Protein AF-A0A9D1FVW4-F1 (afdb_monomer)

Sequence (76 aa):
MQTIKITKERAEEISSQIFGLMKQEDCSVTELNRRLGLTSSRQNLHKKIKDGTLRYFEVLDIFQVLGYEVLLRKND

Organism: NCBI:txid2840915

Mean predicted aligned error: 7.75 Å

pLDDT: mean 71.63, std 10.86, range [39.47, 83.19]

Foldseek 3Di:
DDEDEDDPPPLLVLLVVLVVLCVVLVHDLVNLCVLVVVPPCSVVVVCCSVVSNDDPVNSVSSCVSSVYDYDYDDDD

Nearest PDB structures (foldseek):
  7n1n-assembly1_B  TM=7.524E-01  e=8.671E-01  Streptococcus mutans UA159
  1zz9-assembly1_A-2  TM=7.181E-01  e=1.250E+00  Streptomyces wedmorensis
  2o38-assembly1_A  TM=5.887E-01  e=1.041E+00  Rhodopseudomonas palustris CGA009
  5jub-assembly1_B  TM=7.622E-01  e=5.748E+00  Streptococcus thermophilus LMD-9
  6hua-assembly1_A  TM=7.294E-01  e=6.903E+00  Streptococcus vestibularis F0396

Radius of gyration: 11.93 Å; Cα contacts (8 Å, |Δi|>4): 74; chains: 1; bounding box: 26×23×35 Å

Secondary structure (DSSP, 8-state):
---EEE-TT-HHHHHHHHHHHHHHTT--HHHHHHHTT-TT-HHHHHHHHHTT---HHHHHHHHHHTTPPEEEP---

Solvent-accessible surface area (backbone atoms only — not comparable to full-atom values): 4612 Å² total; per-residue (Å²): 138,77,81,52,78,55,63,100,84,43,46,56,60,50,27,52,48,51,55,53,48,30,61,74,68,74,47,48,69,64,56,52,25,56,77,70,66,37,85,87,37,57,65,55,54,55,47,24,41,75,69,30,61,59,50,72,66,59,52,52,53,51,36,51,75,71,72,40,62,78,50,80,58,83,78,129

Structure (mmCIF, N/CA/C/O backbone):
data_AF-A0A9D1FVW4-F1
#
_entry.id   AF-A0A9D1FVW4-F1
#
loop_
_atom_site.group_PDB
_atom_site.id
_atom_site.type_symbol
_atom_site.label_atom_id
_atom_site.label_alt_id
_atom_site.label_comp_id
_atom_site.label_asym_id
_atom_site.label_entity_id
_atom_site.label_seq_id
_atom_site.pdbx_PDB_ins_code
_atom_site.Cartn_x
_atom_site.Cartn_y
_atom_site.Cartn_z
_atom_site.occupancy
_atom_site.B_iso_or_equiv
_atom_site.auth_seq_id
_atom_site.auth_comp_id
_atom_site.auth_asym_id
_atom_site.auth_atom_id
_atom_site.pdbx_PDB_model_num
ATOM 1 N N . MET A 1 1 ? -15.232 9.886 -7.202 1.00 51.41 1 MET A N 1
ATOM 2 C CA . MET A 1 1 ? -14.233 8.936 -7.738 1.00 51.41 1 MET A CA 1
ATOM 3 C C . MET A 1 1 ? -12.922 9.676 -7.921 1.00 51.41 1 MET A C 1
ATOM 5 O O . MET A 1 1 ? -12.911 10.667 -8.639 1.00 51.41 1 MET A O 1
ATOM 9 N N . GLN A 1 2 ? -11.862 9.262 -7.227 1.00 49.81 2 GLN A N 1
ATOM 10 C CA . GLN A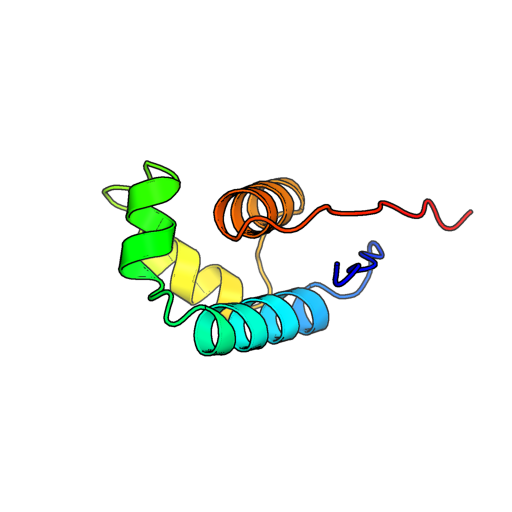 1 2 ? -10.505 9.751 -7.485 1.00 49.81 2 GLN A CA 1
ATOM 11 C C . GLN A 1 2 ? -9.788 8.737 -8.379 1.00 49.81 2 GLN A C 1
ATOM 13 O O . GLN A 1 2 ? -9.927 7.535 -8.176 1.00 49.81 2 GLN A O 1
ATOM 18 N N . THR A 1 3 ? -9.053 9.223 -9.375 1.00 51.00 3 THR A N 1
ATOM 19 C CA . THR A 1 3 ? -8.406 8.394 -10.399 1.00 51.00 3 THR A CA 1
ATOM 20 C C . THR A 1 3 ? -6.898 8.555 -10.303 1.00 51.00 3 THR A C 1
ATOM 22 O O . THR A 1 3 ? -6.396 9.677 -10.386 1.00 51.00 3 THR A O 1
ATOM 25 N N . ILE A 1 4 ? -6.175 7.441 -10.173 1.00 59.56 4 ILE A N 1
ATOM 26 C CA . ILE A 1 4 ? -4.718 7.433 -10.005 1.00 59.56 4 ILE A CA 1
ATOM 27 C C . ILE A 1 4 ? -4.057 6.887 -11.265 1.00 59.56 4 ILE A C 1
ATOM 29 O O . ILE A 1 4 ? -4.400 5.810 -11.752 1.00 59.56 4 ILE A O 1
ATOM 33 N N . LYS A 1 5 ? -3.112 7.663 -11.806 1.00 58.66 5 LYS A N 1
ATOM 34 C CA . LYS A 1 5 ? -2.334 7.308 -12.997 1.00 58.66 5 LYS A CA 1
ATOM 35 C C . LYS A 1 5 ? -1.005 6.703 -12.566 1.00 58.66 5 LYS A C 1
ATOM 37 O O . LYS A 1 5 ? -0.237 7.356 -11.865 1.00 58.66 5 LYS A O 1
ATOM 42 N N . ILE A 1 6 ? -0.722 5.492 -13.035 1.00 58.47 6 ILE A N 1
ATOM 43 C CA . ILE A 1 6 ? 0.539 4.791 -12.772 1.00 58.47 6 ILE A CA 1
ATOM 44 C C . ILE A 1 6 ? 1.362 4.741 -14.062 1.00 58.47 6 ILE A C 1
ATOM 46 O O . ILE A 1 6 ? 0.926 4.144 -15.046 1.00 58.47 6 ILE A O 1
ATOM 50 N N . THR A 1 7 ? 2.548 5.356 -14.062 1.00 57.81 7 THR A N 1
ATOM 51 C CA . THR A 1 7 ? 3.569 5.191 -15.111 1.00 57.81 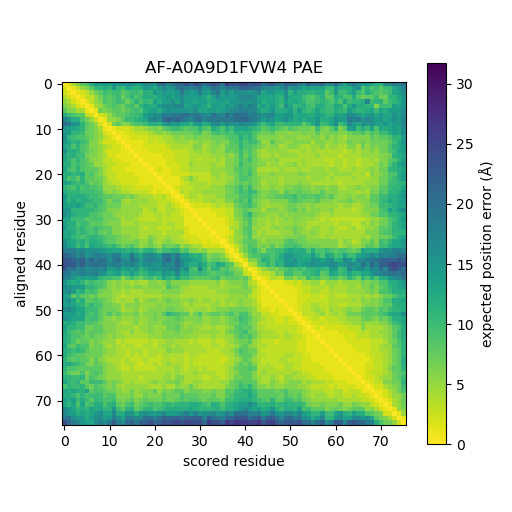7 THR A CA 1
ATOM 52 C C . THR A 1 7 ? 4.699 4.292 -14.603 1.00 57.81 7 THR A C 1
ATOM 54 O O . THR A 1 7 ? 4.912 4.155 -13.399 1.00 57.81 7 THR A O 1
ATOM 57 N N . LYS A 1 8 ? 5.432 3.649 -15.521 1.00 53.62 8 LYS A N 1
ATOM 58 C CA . LYS A 1 8 ? 6.452 2.625 -15.217 1.00 53.62 8 LYS A CA 1
ATOM 59 C C . LYS A 1 8 ? 7.652 3.144 -14.396 1.00 53.62 8 LYS A C 1
ATOM 61 O O . LYS A 1 8 ? 8.434 2.336 -13.913 1.00 53.62 8 LYS A O 1
ATOM 66 N N . GLU A 1 9 ? 7.801 4.461 -14.243 1.00 54.47 9 GLU A N 1
ATOM 67 C CA . GLU A 1 9 ? 9.045 5.103 -13.790 1.00 54.47 9 GLU A CA 1
ATOM 68 C C . GLU A 1 9 ? 9.048 5.645 -12.354 1.00 54.47 9 GLU A C 1
ATOM 70 O O . GLU A 1 9 ? 10.077 6.144 -11.914 1.00 54.47 9 GLU A O 1
ATOM 75 N N . ARG A 1 10 ? 7.960 5.563 -11.579 1.00 64.81 10 ARG A N 1
ATOM 76 C CA . ARG A 1 10 ? 7.896 6.278 -10.287 1.00 64.81 10 ARG A CA 1
ATOM 77 C C . ARG A 1 10 ? 7.350 5.436 -9.138 1.00 64.81 10 ARG A C 1
ATOM 79 O O . ARG A 1 10 ? 6.293 5.718 -8.580 1.00 64.81 10 ARG A O 1
ATOM 86 N N . ALA A 1 11 ? 8.109 4.415 -8.744 1.00 62.53 11 ALA A N 1
ATOM 87 C CA . ALA A 1 11 ? 7.786 3.604 -7.569 1.00 62.53 11 ALA A CA 1
ATOM 88 C C . ALA A 1 11 ? 7.694 4.447 -6.275 1.00 62.53 11 ALA A C 1
ATOM 90 O O . ALA A 1 11 ? 6.809 4.218 -5.454 1.00 62.53 11 ALA A O 1
ATOM 91 N N . GLU A 1 12 ? 8.521 5.488 -6.137 1.00 64.50 12 GLU A N 1
ATOM 92 C CA . GLU A 1 12 ? 8.480 6.425 -5.001 1.00 64.50 12 GLU A CA 1
ATOM 93 C C . GLU A 1 12 ? 7.210 7.296 -4.968 1.00 64.50 12 GLU A C 1
ATOM 95 O O . GLU A 1 12 ? 6.624 7.505 -3.899 1.00 64.50 12 GLU A O 1
ATOM 100 N N . GLU A 1 13 ? 6.735 7.780 -6.123 1.00 73.12 13 GLU A N 1
ATOM 101 C CA . GLU A 1 13 ? 5.502 8.583 -6.176 1.00 73.12 13 GLU A CA 1
ATOM 102 C C . GLU A 1 13 ? 4.274 7.729 -5.880 1.00 73.12 13 GLU A C 1
ATOM 104 O O . GLU A 1 13 ? 3.346 8.187 -5.216 1.00 73.12 13 GLU A O 1
ATOM 109 N N . ILE A 1 14 ? 4.273 6.480 -6.342 1.00 75.81 14 ILE A N 1
ATOM 110 C CA . ILE A 1 14 ? 3.209 5.516 -6.060 1.00 75.81 14 ILE A CA 1
ATOM 111 C C . ILE A 1 14 ? 3.180 5.189 -4.568 1.00 75.81 14 ILE A C 1
ATOM 113 O O . ILE A 1 14 ? 2.118 5.246 -3.952 1.00 75.81 14 ILE A O 1
ATOM 117 N N . SER A 1 15 ? 4.335 4.905 -3.965 1.00 74.88 15 SER A N 1
ATOM 118 C CA . SER A 1 15 ? 4.442 4.670 -2.524 1.00 74.88 15 SER A CA 1
ATOM 119 C C . SER A 1 15 ? 3.932 5.851 -1.701 1.00 74.88 15 SER A C 1
ATOM 121 O O . SER A 1 15 ? 3.189 5.662 -0.736 1.00 74.88 15 SER A O 1
ATOM 123 N N . SER A 1 16 ? 4.283 7.076 -2.098 1.00 77.81 16 SER A N 1
ATOM 124 C CA . SER A 1 16 ? 3.808 8.293 -1.431 1.00 77.81 16 SER A CA 1
ATOM 125 C C . SER A 1 16 ? 2.291 8.463 -1.559 1.00 77.81 16 SER A C 1
ATOM 127 O O . SER A 1 16 ? 1.627 8.804 -0.579 1.00 77.81 16 SER A O 1
ATOM 129 N N . GLN A 1 17 ? 1.724 8.169 -2.733 1.00 80.12 17 GLN A N 1
ATOM 130 C CA . GLN A 1 17 ? 0.274 8.189 -2.951 1.00 80.12 17 GLN A CA 1
ATOM 131 C C . GLN A 1 17 ? -0.446 7.141 -2.101 1.00 80.12 17 GLN A C 1
ATOM 133 O O . GLN A 1 17 ? -1.420 7.477 -1.433 1.00 80.12 17 GLN A O 1
ATOM 138 N N . ILE A 1 18 ? 0.067 5.907 -2.048 1.00 81.81 18 ILE A N 1
ATOM 139 C CA . ILE A 1 18 ? -0.475 4.843 -1.192 1.00 81.81 18 ILE A CA 1
ATOM 140 C C . ILE A 1 18 ? -0.515 5.309 0.267 1.00 81.81 18 ILE A C 1
ATOM 142 O O . ILE A 1 18 ? -1.560 5.220 0.904 1.00 81.81 18 ILE A O 1
ATOM 146 N N . PHE A 1 19 ? 0.577 5.876 0.793 1.00 81.19 19 PHE A N 1
ATOM 147 C CA . PHE A 1 19 ? 0.596 6.396 2.165 1.00 81.19 19 PHE A CA 1
ATOM 148 C C . PHE A 1 19 ? -0.418 7.522 2.401 1.00 81.19 19 PHE A C 1
ATOM 150 O O . PHE A 1 19 ? -1.032 7.570 3.468 1.00 81.19 19 PHE A O 1
ATOM 157 N N . GLY A 1 20 ? -0.593 8.424 1.433 1.00 81.88 20 GLY A N 1
ATOM 158 C CA . GLY A 1 20 ? -1.591 9.490 1.507 1.00 81.88 20 GLY A CA 1
ATOM 159 C C . GLY A 1 20 ? -3.012 8.942 1.619 1.00 81.88 20 GLY A C 1
ATOM 160 O O . GLY A 1 20 ? -3.760 9.344 2.507 1.00 81.88 20 GLY A O 1
ATOM 161 N N . LEU A 1 21 ? -3.354 7.968 0.780 1.00 82.25 21 LEU A N 1
ATOM 162 C CA . LEU A 1 21 ? -4.696 7.383 0.727 1.00 82.25 21 LEU A CA 1
ATOM 163 C C . LEU A 1 21 ? -4.976 6.509 1.943 1.00 82.25 21 LEU A C 1
ATOM 165 O O . LEU A 1 21 ? -6.056 6.572 2.513 1.00 82.25 21 LEU A O 1
ATOM 169 N N . MET A 1 22 ? -3.972 5.770 2.417 1.00 82.44 22 MET A N 1
ATOM 170 C CA . MET A 1 22 ? -4.073 5.023 3.670 1.00 82.44 22 MET A CA 1
ATOM 171 C C . MET A 1 22 ? -4.409 5.930 4.857 1.00 82.44 22 MET A C 1
ATOM 173 O O . MET A 1 22 ? -5.188 5.532 5.717 1.00 82.44 22 MET A O 1
ATOM 177 N N . LYS A 1 23 ? -3.869 7.157 4.901 1.00 81.12 23 LYS A N 1
ATOM 178 C CA . LYS A 1 23 ? -4.252 8.145 5.922 1.00 81.12 23 LYS A CA 1
ATOM 179 C C . LYS A 1 23 ? -5.673 8.677 5.732 1.00 81.12 23 LYS A C 1
ATOM 181 O O . LYS A 1 23 ? -6.331 8.945 6.728 1.00 81.12 23 LYS A O 1
ATOM 186 N N . GLN A 1 24 ? -6.127 8.865 4.492 1.00 81.25 24 GLN A N 1
ATOM 187 C CA . GLN A 1 24 ? -7.485 9.347 4.205 1.00 81.25 24 GLN A CA 1
ATOM 188 C C . GLN A 1 24 ? -8.556 8.314 4.570 1.00 81.25 24 GLN A C 1
ATOM 190 O O . GLN A 1 24 ? -9.592 8.683 5.111 1.00 81.25 24 GLN A O 1
ATOM 195 N N . GLU A 1 25 ? -8.274 7.035 4.332 1.00 76.94 25 GLU A N 1
ATOM 196 C CA . GLU A 1 25 ? -9.175 5.907 4.601 1.00 76.94 25 GLU A CA 1
ATOM 197 C C . GLU A 1 25 ? -9.040 5.340 6.031 1.00 76.94 25 GLU A C 1
ATOM 199 O O . GLU A 1 25 ? -9.587 4.278 6.324 1.00 76.94 25 GLU A O 1
ATOM 204 N N . ASP A 1 26 ? -8.261 5.993 6.907 1.00 80.62 26 ASP A N 1
ATOM 205 C CA . ASP A 1 26 ? -7.887 5.502 8.251 1.00 80.62 26 ASP A CA 1
ATOM 206 C C . ASP A 1 26 ? -7.422 4.026 8.253 1.00 80.62 26 ASP A C 1
ATOM 208 O O . 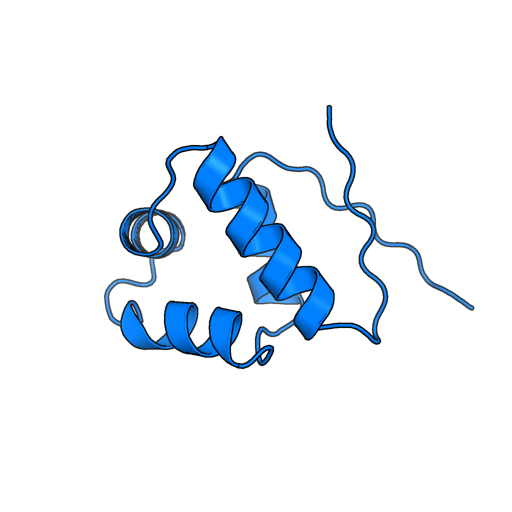ASP A 1 26 ? -7.656 3.231 9.167 1.00 80.62 26 ASP A O 1
ATOM 212 N N . CYS A 1 27 ? -6.755 3.620 7.170 1.00 78.81 27 CYS A N 1
ATOM 213 C CA . CYS A 1 27 ? -6.370 2.242 6.921 1.00 78.81 27 CYS A CA 1
ATOM 214 C C . CYS A 1 27 ? -4.908 2.029 7.315 1.00 78.81 27 CYS A C 1
ATOM 216 O O . CYS A 1 27 ? -3.973 2.521 6.680 1.00 78.81 27 CYS A O 1
ATOM 218 N N . SER A 1 28 ? -4.683 1.249 8.371 1.00 81.06 28 SER A N 1
ATOM 219 C CA . SER A 1 28 ? -3.326 0.903 8.794 1.00 81.06 28 SER A CA 1
ATOM 220 C C . SER A 1 28 ? -2.681 -0.138 7.869 1.00 81.06 28 SER A C 1
ATOM 222 O O . SER A 1 28 ? -3.345 -1.008 7.309 1.00 81.06 28 SER A O 1
ATOM 224 N N . VAL A 1 29 ? -1.345 -0.150 7.794 1.00 77.56 29 VAL A N 1
ATOM 225 C CA . VAL A 1 29 ? -0.589 -1.190 7.055 1.00 77.56 29 VAL A CA 1
ATOM 226 C C . VAL A 1 29 ? -0.901 -2.596 7.569 1.00 77.56 29 VAL A C 1
ATOM 228 O O . VAL A 1 29 ? -0.834 -3.571 6.825 1.00 77.56 29 VAL A O 1
ATOM 231 N N . THR A 1 30 ? -1.274 -2.716 8.841 1.00 78.31 30 THR A N 1
ATOM 232 C CA . THR A 1 30 ? -1.767 -3.972 9.413 1.00 78.31 30 THR A CA 1
ATOM 233 C C . THR A 1 30 ? -3.030 -4.445 8.718 1.00 78.31 30 THR A C 1
ATOM 235 O O . THR A 1 30 ? -3.109 -5.603 8.318 1.00 78.31 30 THR A O 1
ATOM 238 N N . GLU A 1 31 ? -4.012 -3.557 8.621 1.00 79.12 31 GLU A N 1
ATOM 239 C CA . GLU A 1 31 ? -5.320 -3.866 8.062 1.00 79.12 31 GLU A CA 1
ATOM 240 C C . GLU A 1 31 ? -5.197 -4.164 6.569 1.00 79.12 31 GLU A C 1
ATOM 242 O O . GLU A 1 31 ? -5.737 -5.154 6.085 1.00 79.12 31 GLU A O 1
ATOM 247 N N . LEU A 1 32 ? -4.361 -3.399 5.868 1.00 80.75 32 LEU A N 1
ATOM 248 C CA . LEU A 1 32 ? -4.018 -3.651 4.475 1.00 80.75 32 LEU A CA 1
ATOM 249 C C . LEU A 1 32 ? -3.412 -5.053 4.277 1.00 80.75 32 LEU A C 1
ATOM 251 O O . LEU A 1 32 ? -3.875 -5.815 3.436 1.00 80.75 32 LEU A O 1
ATOM 255 N N . ASN A 1 33 ? -2.426 -5.441 5.097 1.00 77.81 33 ASN A N 1
ATOM 256 C CA . ASN A 1 33 ? -1.837 -6.785 5.040 1.00 77.81 33 ASN A CA 1
ATOM 257 C C . ASN A 1 33 ? -2.860 -7.879 5.352 1.00 77.81 33 ASN A C 1
ATOM 259 O O . ASN A 1 33 ? -2.846 -8.927 4.711 1.00 77.81 33 ASN A O 1
ATOM 263 N N . ARG A 1 34 ? -3.748 -7.647 6.325 1.00 79.56 34 ARG A N 1
ATOM 264 C CA . ARG A 1 34 ? -4.819 -8.587 6.666 1.00 79.56 34 ARG A CA 1
ATOM 265 C C . ARG A 1 34 ? -5.760 -8.796 5.480 1.00 79.56 34 ARG A C 1
ATOM 267 O O . ARG A 1 34 ? -6.058 -9.941 5.156 1.00 79.56 34 ARG A O 1
ATOM 274 N N . ARG A 1 35 ? -6.190 -7.717 4.822 1.00 80.19 35 ARG A N 1
ATOM 275 C CA . ARG A 1 35 ? -7.067 -7.763 3.640 1.00 80.19 35 ARG A CA 1
ATOM 276 C C . ARG A 1 35 ? -6.396 -8.415 2.432 1.00 80.19 35 ARG A C 1
ATOM 278 O O . ARG A 1 35 ? -7.064 -9.108 1.677 1.00 80.19 35 ARG A O 1
ATOM 285 N N . LEU A 1 36 ? -5.080 -8.263 2.303 1.00 77.25 36 LEU A N 1
ATOM 286 C CA . LEU A 1 36 ? -4.265 -8.921 1.276 1.00 77.25 36 LEU A CA 1
ATOM 287 C C . LEU A 1 36 ? -3.901 -10.382 1.615 1.00 77.25 36 LEU A C 1
ATOM 289 O O . LEU A 1 36 ? -3.200 -11.030 0.844 1.00 77.25 36 LEU A O 1
ATOM 293 N N . GLY A 1 37 ? -4.321 -10.913 2.772 1.00 72.38 37 GLY A N 1
ATOM 294 C CA . GLY A 1 37 ? -3.967 -12.273 3.204 1.00 72.38 37 GLY A CA 1
ATOM 295 C C . GLY A 1 37 ? -2.481 -12.458 3.547 1.00 72.38 37 GLY A C 1
ATOM 296 O O . GLY A 1 37 ? -1.995 -13.579 3.671 1.00 72.38 37 GLY A O 1
ATOM 297 N N . LEU A 1 38 ? -1.743 -11.362 3.731 1.00 69.38 38 LEU A N 1
ATOM 298 C CA . LEU A 1 38 ? -0.306 -11.327 3.998 1.00 69.38 38 LEU A CA 1
ATOM 299 C C . LEU A 1 38 ? -0.030 -11.463 5.506 1.00 69.38 38 LEU A C 1
ATOM 301 O O . LEU A 1 38 ? 0.522 -10.570 6.150 1.00 69.38 38 LEU A O 1
ATOM 305 N N . THR A 1 39 ? -0.413 -12.598 6.092 1.00 55.25 39 THR A N 1
ATOM 306 C CA . THR A 1 39 ? -0.382 -12.862 7.547 1.00 55.25 39 THR A CA 1
ATOM 307 C C . THR A 1 39 ? 1.014 -12.825 8.184 1.00 55.25 39 THR A C 1
ATOM 309 O O . THR A 1 39 ? 1.120 -12.567 9.381 1.00 55.25 39 THR A O 1
ATOM 312 N N . SER A 1 40 ? 2.093 -12.976 7.409 1.00 51.88 40 SER A N 1
ATOM 313 C CA . SER A 1 40 ? 3.486 -12.911 7.905 1.00 51.88 40 SER A CA 1
ATOM 314 C C . SER A 1 40 ? 4.290 -11.709 7.385 1.00 51.88 40 SER A C 1
ATOM 316 O O . SER A 1 40 ? 5.439 -11.518 7.770 1.00 51.88 40 SER A O 1
ATOM 318 N N . SER A 1 41 ? 3.715 -10.876 6.511 1.00 57.69 41 SER A N 1
ATOM 319 C CA . SER A 1 41 ? 4.451 -9.863 5.730 1.00 57.69 41 SER A CA 1
ATOM 320 C C . SER A 1 41 ? 4.233 -8.422 6.207 1.00 57.69 41 SER A C 1
ATOM 322 O O . SER A 1 41 ? 4.496 -7.473 5.472 1.00 57.69 41 SER A O 1
ATOM 324 N N . ARG A 1 42 ? 3.833 -8.236 7.472 1.00 53.19 42 ARG A N 1
ATOM 325 C CA . ARG A 1 42 ? 3.573 -6.912 8.072 1.00 53.19 42 ARG A CA 1
ATOM 326 C C . ARG A 1 42 ? 4.762 -5.951 7.923 1.00 53.19 42 ARG A C 1
ATOM 328 O O . ARG A 1 42 ? 4.584 -4.799 7.538 1.00 53.19 42 ARG A O 1
ATOM 335 N N . GLN A 1 43 ? 5.978 -6.449 8.161 1.00 57.34 43 GLN A N 1
ATOM 336 C CA . GLN A 1 43 ? 7.218 -5.695 7.940 1.00 57.34 43 GLN A CA 1
ATOM 337 C C . GLN A 1 43 ? 7.600 -5.609 6.459 1.00 57.34 43 GLN A C 1
ATOM 339 O O . GLN A 1 43 ? 8.145 -4.597 6.034 1.00 57.34 43 GLN A O 1
ATOM 344 N N . ASN A 1 44 ? 7.284 -6.636 5.669 1.00 73.44 44 ASN A N 1
ATOM 345 C CA . ASN A 1 44 ? 7.648 -6.708 4.258 1.00 73.44 44 ASN A CA 1
ATOM 346 C C . ASN A 1 44 ? 6.905 -5.650 3.432 1.00 73.44 44 ASN A C 1
ATOM 348 O O . ASN A 1 44 ? 7.532 -4.923 2.676 1.00 73.44 44 ASN A O 1
ATOM 352 N N . LEU A 1 45 ? 5.589 -5.499 3.619 1.00 74.94 45 LEU A N 1
ATOM 353 C CA . LEU A 1 45 ? 4.820 -4.508 2.867 1.00 74.94 45 LEU A CA 1
ATOM 354 C C . LEU A 1 45 ? 5.146 -3.082 3.307 1.00 74.94 45 LEU A C 1
ATOM 356 O O . LEU A 1 45 ? 5.383 -2.228 2.464 1.00 74.94 45 LEU A O 1
ATOM 360 N N . HIS A 1 46 ? 5.233 -2.828 4.618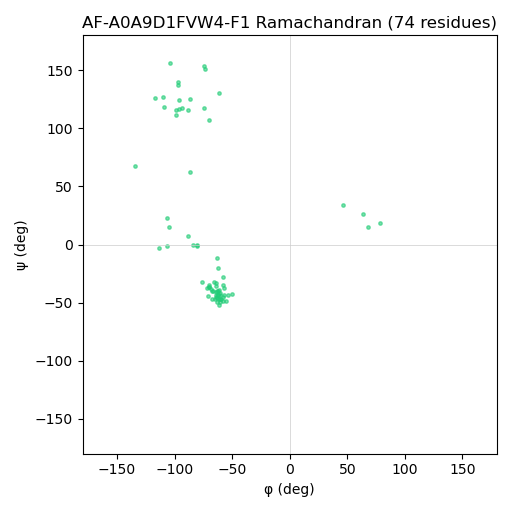 1.00 78.00 46 HIS A N 1
ATOM 361 C CA . HIS A 1 46 ? 5.607 -1.504 5.119 1.00 78.00 46 HIS A CA 1
ATOM 362 C C . HIS A 1 46 ? 6.980 -1.069 4.597 1.00 78.00 46 HIS A C 1
ATOM 364 O O . HIS A 1 46 ? 7.132 0.054 4.120 1.00 78.00 46 HIS A O 1
ATOM 370 N N . LYS A 1 47 ? 7.960 -1.980 4.645 1.00 78.81 47 LYS A N 1
ATOM 371 C CA . LYS A 1 47 ? 9.302 -1.747 4.118 1.00 78.81 47 LYS A CA 1
ATOM 372 C C . LYS A 1 47 ? 9.280 -1.546 2.606 1.00 78.81 47 LYS A C 1
ATOM 374 O O . LYS A 1 47 ? 9.884 -0.601 2.132 1.00 78.81 47 LYS A O 1
ATOM 379 N N . LYS A 1 48 ? 8.522 -2.348 1.855 1.00 79.31 48 LYS A N 1
ATOM 380 C CA . LYS A 1 48 ? 8.387 -2.185 0.400 1.00 79.31 48 LYS A CA 1
ATOM 381 C C . LYS A 1 48 ? 7.768 -0.854 -0.004 1.00 79.31 48 LYS A C 1
ATOM 383 O O . LYS A 1 48 ? 8.267 -0.222 -0.929 1.00 79.31 48 LYS A O 1
ATOM 388 N N . ILE A 1 49 ? 6.709 -0.422 0.687 1.00 78.81 49 ILE A N 1
ATOM 389 C CA . ILE A 1 49 ? 6.100 0.889 0.443 1.00 78.81 49 ILE A CA 1
ATOM 390 C C . ILE A 1 49 ? 7.135 1.974 0.780 1.00 78.81 49 ILE A C 1
ATOM 392 O O . ILE A 1 49 ? 7.405 2.831 -0.054 1.00 78.81 49 ILE A O 1
ATOM 396 N N . LYS A 1 50 ? 7.775 1.912 1.955 1.00 77.12 50 LYS A N 1
ATOM 397 C CA . LYS A 1 50 ? 8.771 2.907 2.385 1.00 77.12 50 LYS A CA 1
ATOM 398 C C . LYS A 1 50 ? 9.978 3.001 1.445 1.00 77.12 50 LYS A C 1
ATOM 400 O O . LYS A 1 50 ? 10.400 4.104 1.127 1.00 77.12 50 LYS A O 1
ATOM 405 N N . ASP A 1 51 ? 10.501 1.863 1.010 1.00 77.62 51 ASP A N 1
ATOM 406 C CA . ASP A 1 51 ? 11.705 1.772 0.181 1.00 77.62 51 ASP A CA 1
ATOM 407 C C . ASP A 1 51 ? 11.389 1.956 -1.317 1.00 77.62 51 ASP A C 1
ATOM 409 O O . ASP A 1 51 ? 12.290 1.865 -2.143 1.00 77.62 51 ASP A O 1
ATOM 413 N N . GLY A 1 52 ? 10.118 2.159 -1.697 1.00 72.50 52 GLY A N 1
ATOM 414 C CA . GLY A 1 52 ? 9.728 2.286 -3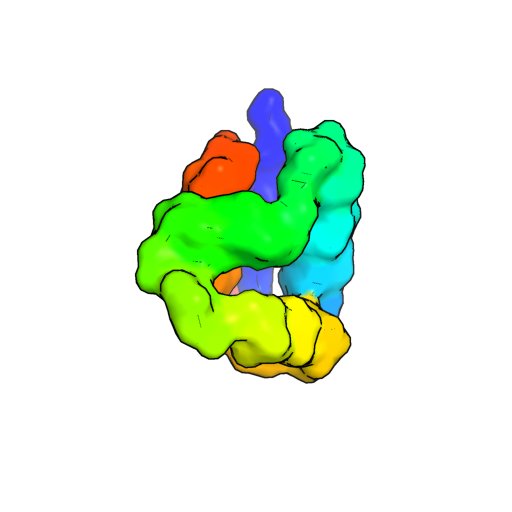.106 1.00 72.50 52 GLY A CA 1
ATOM 415 C C . GLY A 1 52 ? 9.981 1.013 -3.921 1.00 72.50 52 GLY A C 1
ATOM 416 O O . GLY A 1 52 ? 10.200 1.077 -5.124 1.00 72.50 52 GLY A O 1
ATOM 417 N N . THR A 1 53 ? 9.979 -0.159 -3.282 1.00 77.50 53 THR A N 1
ATOM 418 C CA . THR A 1 53 ? 10.304 -1.453 -3.917 1.00 77.50 53 THR A CA 1
ATOM 419 C C . THR A 1 53 ? 9.073 -2.319 -4.183 1.00 77.50 53 THR A C 1
ATOM 421 O O . THR A 1 53 ? 9.189 -3.519 -4.444 1.00 77.50 53 THR A O 1
ATOM 424 N N . LEU A 1 54 ? 7.875 -1.730 -4.119 1.00 76.75 54 LEU A N 1
ATOM 425 C CA . LEU A 1 54 ? 6.638 -2.421 -4.471 1.00 76.75 54 LEU A CA 1
ATOM 426 C C . LEU A 1 54 ? 6.664 -2.855 -5.931 1.00 76.75 54 LEU A C 1
ATOM 428 O O . LEU A 1 54 ? 6.908 -2.059 -6.841 1.00 76.75 54 LEU A O 1
ATOM 432 N N . ARG A 1 55 ? 6.343 -4.125 -6.166 1.00 75.56 55 ARG A N 1
ATOM 433 C CA . ARG A 1 55 ? 6.106 -4.607 -7.522 1.00 75.56 55 ARG A CA 1
ATOM 434 C C . ARG A 1 55 ? 4.769 -4.082 -8.013 1.00 75.56 55 ARG A C 1
ATOM 436 O O . ARG A 1 55 ? 3.826 -3.903 -7.251 1.00 75.56 55 ARG A O 1
ATOM 443 N N . TYR A 1 56 ? 4.682 -3.914 -9.322 1.00 72.06 56 TYR A N 1
ATOM 444 C CA . TYR A 1 56 ? 3.505 -3.378 -9.991 1.00 72.06 56 TYR A CA 1
ATOM 445 C C . TYR A 1 56 ? 2.181 -4.063 -9.595 1.00 72.06 56 TYR A C 1
ATOM 447 O O . TYR A 1 56 ? 1.197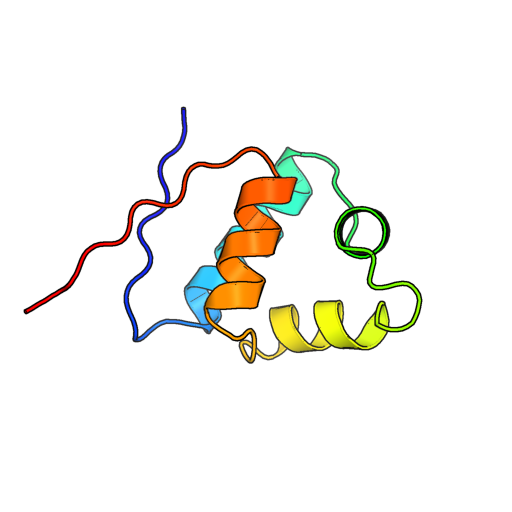 -3.382 -9.341 1.00 72.06 56 TYR A O 1
ATOM 455 N N . PHE A 1 57 ? 2.147 -5.392 -9.482 1.00 74.81 57 PHE A N 1
ATOM 456 C CA . PHE A 1 57 ? 0.932 -6.099 -9.061 1.00 74.81 57 PHE A CA 1
ATOM 457 C C . PHE A 1 57 ? 0.581 -5.864 -7.585 1.00 74.81 57 PHE A C 1
ATOM 459 O O . PHE A 1 57 ? -0.588 -5.721 -7.263 1.00 74.81 57 PHE A O 1
ATOM 466 N N . GLU A 1 58 ? 1.581 -5.725 -6.706 1.00 78.00 58 GLU A N 1
ATOM 467 C CA . GLU A 1 58 ? 1.351 -5.421 -5.286 1.00 78.00 58 GLU A CA 1
ATOM 468 C C . GLU A 1 58 ?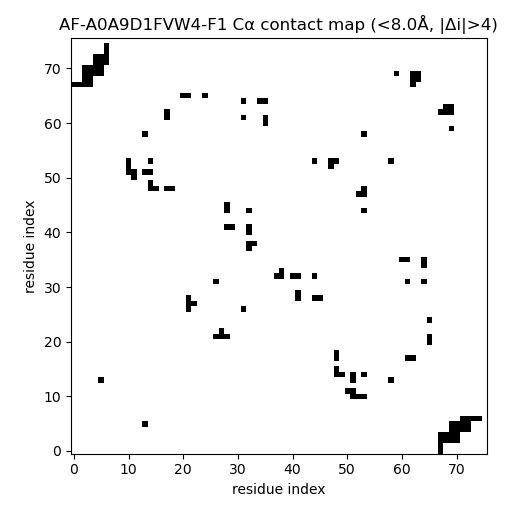 0.696 -4.043 -5.141 1.00 78.00 58 GLU A C 1
ATOM 470 O O . GLU A 1 58 ? -0.166 -3.844 -4.295 1.00 78.00 58 GLU A O 1
ATOM 475 N N . VAL A 1 59 ? 1.067 -3.097 -6.004 1.00 79.25 59 VAL A N 1
ATOM 476 C CA . VAL A 1 59 ? 0.433 -1.779 -6.078 1.00 79.25 59 VAL A CA 1
ATOM 477 C C . VAL A 1 59 ? -1.039 -1.889 -6.488 1.00 79.25 59 VAL A C 1
ATOM 479 O O . VAL A 1 59 ? -1.890 -1.266 -5.856 1.00 79.25 59 VAL A O 1
ATOM 482 N N . LEU A 1 60 ? -1.348 -2.682 -7.519 1.00 78.06 60 LEU A N 1
ATOM 483 C CA . LEU A 1 60 ? -2.728 -2.900 -7.967 1.00 78.06 60 LEU A CA 1
ATOM 484 C C . LEU A 1 60 ? -3.593 -3.505 -6.860 1.00 78.06 60 LEU A C 1
ATOM 486 O O . LEU A 1 60 ? -4.677 -2.988 -6.589 1.00 78.06 60 LEU A O 1
ATO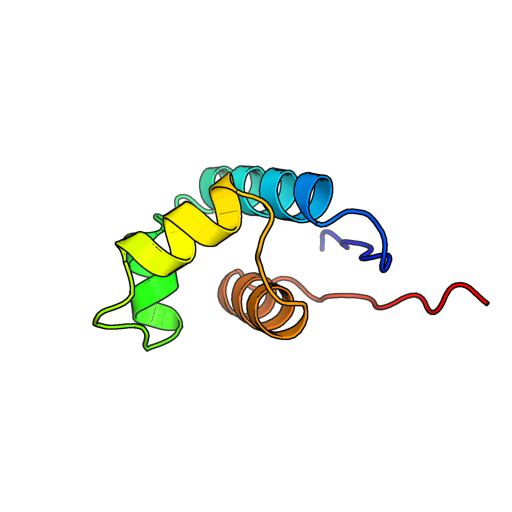M 490 N N . ASP A 1 61 ? -3.086 -4.537 -6.185 1.00 81.38 61 ASP A N 1
ATOM 491 C CA . ASP A 1 61 ? -3.801 -5.208 -5.100 1.00 81.38 61 ASP A CA 1
ATOM 492 C C . ASP A 1 61 ? -4.098 -4.235 -3.946 1.00 81.38 61 ASP A C 1
ATOM 494 O O . ASP A 1 61 ? -5.202 -4.216 -3.401 1.00 81.38 61 ASP A O 1
ATOM 498 N N . ILE A 1 62 ? -3.134 -3.373 -3.594 1.00 82.38 62 ILE A N 1
ATOM 499 C CA . ILE A 1 62 ? -3.310 -2.341 -2.563 1.00 82.38 62 ILE A CA 1
ATOM 500 C C . ILE A 1 62 ? -4.429 -1.369 -2.945 1.00 82.38 62 ILE A C 1
ATOM 502 O O . ILE A 1 62 ? -5.316 -1.109 -2.131 1.00 82.38 62 ILE A O 1
ATOM 506 N N . PHE A 1 63 ? -4.407 -0.834 -4.168 1.00 81.81 63 PHE A N 1
ATOM 507 C CA . PHE A 1 63 ? -5.431 0.109 -4.618 1.00 81.81 63 PHE A CA 1
ATOM 508 C C . PHE A 1 63 ? -6.818 -0.526 -4.670 1.00 81.81 63 PHE A C 1
ATOM 510 O O . PHE A 1 63 ? -7.781 0.096 -4.225 1.00 81.81 63 PHE A O 1
ATOM 517 N N . GLN A 1 64 ? -6.915 -1.776 -5.121 1.00 81.69 64 GLN A N 1
ATOM 518 C CA . GLN A 1 64 ? -8.171 -2.517 -5.137 1.00 81.69 64 GLN A CA 1
ATOM 519 C C . GLN A 1 64 ? -8.734 -2.717 -3.722 1.00 81.69 64 GLN A C 1
ATOM 521 O O . GLN A 1 64 ? -9.923 -2.503 -3.496 1.00 81.69 64 GLN A O 1
ATOM 526 N N . VAL A 1 65 ? -7.886 -3.071 -2.750 1.00 83.19 65 VAL A N 1
ATOM 527 C CA . VAL A 1 65 ? -8.278 -3.220 -1.335 1.00 83.19 65 VAL A CA 1
ATOM 528 C C . VAL A 1 65 ? -8.744 -1.903 -0.714 1.00 83.19 65 VAL A C 1
ATOM 530 O O . VAL A 1 65 ? -9.616 -1.904 0.159 1.00 83.19 65 VAL A O 1
ATOM 533 N N . LEU A 1 66 ? -8.166 -0.788 -1.156 1.00 80.75 66 LEU A N 1
ATOM 534 C CA . LEU A 1 66 ? -8.565 0.560 -0.757 1.00 80.75 66 LEU A CA 1
ATOM 535 C C . LEU A 1 66 ? -9.800 1.070 -1.527 1.00 80.75 66 LEU A C 1
ATOM 537 O O . LEU A 1 66 ? -10.257 2.173 -1.261 1.00 80.75 66 LEU A O 1
ATOM 541 N N . GLY A 1 67 ? -10.355 0.290 -2.462 1.00 80.06 67 GLY A N 1
ATOM 542 C CA . GLY A 1 67 ? -11.546 0.668 -3.227 1.00 80.06 67 GLY A CA 1
ATOM 543 C C . GLY A 1 67 ? -11.284 1.652 -4.371 1.00 80.06 67 GLY A C 1
ATOM 544 O O . GLY A 1 67 ? -12.221 2.285 -4.858 1.00 80.06 67 GLY A O 1
ATOM 545 N N . TYR A 1 68 ? -10.033 1.787 -4.815 1.00 79.00 68 TYR A N 1
ATOM 546 C CA . TYR A 1 68 ? -9.658 2.652 -5.930 1.00 79.00 68 TYR A CA 1
ATOM 547 C C . TYR A 1 68 ? -9.551 1.867 -7.234 1.00 79.00 68 TYR A C 1
ATOM 549 O O . TYR A 1 68 ? -9.004 0.766 -7.294 1.00 79.00 68 TYR A O 1
ATOM 557 N N . GLU A 1 69 ? -10.025 2.490 -8.308 1.00 74.31 69 GLU A N 1
ATOM 558 C CA . GLU A 1 69 ? -9.841 1.998 -9.666 1.00 74.31 69 GLU A CA 1
ATOM 559 C C . GLU A 1 69 ? -8.509 2.512 -10.226 1.00 74.31 69 GLU A C 1
ATOM 561 O O . GLU A 1 69 ? -8.242 3.719 -10.249 1.00 74.31 69 GLU A O 1
ATOM 566 N N . VAL A 1 70 ? -7.659 1.590 -10.682 1.00 72.06 70 VAL A N 1
ATOM 567 C CA . VAL A 1 70 ? -6.364 1.931 -11.277 1.00 72.06 70 VAL A CA 1
ATOM 568 C C . VAL A 1 70 ? -6.507 2.027 -12.789 1.00 72.06 70 VAL A C 1
ATOM 570 O O . VAL A 1 70 ? -6.780 1.032 -13.459 1.00 72.06 70 VAL A O 1
ATOM 573 N N . LEU A 1 71 ? -6.254 3.214 -13.344 1.00 69.81 71 LEU A N 1
ATOM 574 C CA . LEU A 1 71 ? -6.191 3.404 -14.790 1.00 69.81 71 LEU A CA 1
ATOM 575 C C . LEU A 1 71 ? -4.745 3.343 -15.270 1.00 69.81 71 LEU A C 1
ATOM 577 O O . LEU A 1 71 ? -3.904 4.190 -14.954 1.00 69.81 71 LEU A O 1
ATOM 581 N N . LEU A 1 72 ? -4.477 2.335 -16.089 1.00 65.44 72 LEU A N 1
ATOM 582 C CA . LEU A 1 72 ? -3.171 2.092 -16.672 1.00 65.44 72 LEU A CA 1
ATOM 583 C C . LEU A 1 72 ? -3.055 2.852 -17.984 1.00 65.44 72 LEU A C 1
ATOM 585 O O . LEU A 1 72 ? -3.768 2.568 -18.946 1.00 65.44 72 LEU A O 1
ATOM 589 N N . ARG A 1 73 ? -2.132 3.813 -18.038 1.00 60.47 73 ARG A N 1
ATOM 590 C CA . ARG A 1 73 ? -1.722 4.421 -19.302 1.00 60.47 73 ARG A CA 1
ATOM 591 C C . ARG A 1 73 ? -0.437 3.768 -19.767 1.00 60.47 73 ARG A C 1
ATOM 593 O O . ARG A 1 73 ? 0.604 3.899 -19.131 1.00 60.47 73 ARG A O 1
ATOM 600 N N . LYS A 1 74 ? -0.522 3.096 -20.910 1.00 51.47 74 LYS A N 1
ATOM 601 C CA . LYS A 1 74 ? 0.653 2.757 -21.699 1.00 51.47 74 LYS A CA 1
ATOM 602 C C . LYS A 1 74 ? 1.168 4.081 -22.272 1.00 51.47 74 LYS A C 1
ATOM 604 O O . LYS A 1 74 ? 0.484 4.684 -23.092 1.00 51.47 74 LYS A O 1
ATOM 609 N N . ASN A 1 75 ? 2.286 4.581 -21.755 1.00 52.38 75 ASN A N 1
ATOM 610 C CA . ASN A 1 75 ? 3.060 5.552 -22.518 1.00 52.38 75 ASN A CA 1
ATOM 611 C C . ASN A 1 75 ? 3.765 4.737 -23.607 1.00 52.38 75 ASN A C 1
ATOM 613 O O . ASN A 1 75 ? 4.474 3.785 -23.268 1.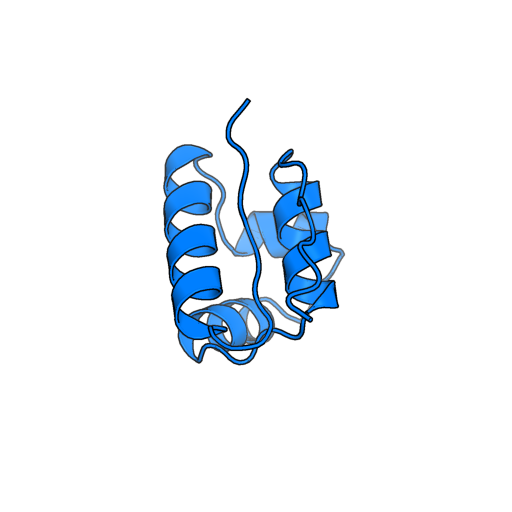00 52.38 75 ASN A O 1
ATOM 617 N N . ASP A 1 76 ? 3.445 5.042 -24.865 1.00 39.47 76 ASP A N 1
ATOM 618 C CA . ASP A 1 76 ? 4.250 4.663 -26.033 1.00 39.47 76 ASP A CA 1
ATOM 619 C C . ASP A 1 76 ? 5.703 5.129 -25.863 1.00 39.47 76 ASP A C 1
ATOM 621 O O . ASP A 1 76 ? 5.899 6.256 -25.343 1.00 39.47 76 ASP A O 1
#